Protein AF-A0A958V379-F1 (afdb_monomer_lite)

Foldseek 3Di:
DDVVLVVVLVVLLVVLVVVLCCCVVPVVPCPPVNVVSVVVNVVSVVVVVVVVVVD

Radius of gyration: 13.31 Å; chains: 1; bounding box: 27×17×36 Å

Structure (mmCIF, N/CA/C/O backbone):
data_AF-A0A958V379-F1
#
_entry.id   AF-A0A958V379-F1
#
loop_
_atom_site.group_PDB
_atom_site.id
_atom_site.type_symbol
_atom_site.label_atom_id
_atom_site.label_alt_id
_atom_site.label_comp_id
_atom_site.label_asym_id
_atom_site.label_entity_id
_atom_site.label_seq_id
_atom_site.pdbx_PDB_ins_code
_atom_site.Cartn_x
_atom_site.Cartn_y
_atom_site.Cartn_z
_atom_site.occupancy
_atom_site.B_iso_or_equiv
_atom_site.auth_seq_id
_atom_site.auth_comp_id
_atom_site.auth_asym_id
_atom_site.auth_atom_id
_atom_site.pdbx_PDB_model_num
ATOM 1 N N . MET A 1 1 ? -11.822 2.798 15.716 1.00 64.88 1 MET A N 1
ATOM 2 C CA . MET A 1 1 ? -10.429 3.038 15.277 1.00 64.88 1 MET A CA 1
ATOM 3 C C . MET A 1 1 ? -9.804 4.243 15.959 1.00 64.88 1 MET A C 1
ATOM 5 O O . MET A 1 1 ? -10.515 5.201 16.253 1.00 64.88 1 MET A O 1
ATOM 9 N N . ASN A 1 2 ? -8.493 4.164 16.199 1.00 76.06 2 ASN A N 1
ATOM 10 C CA . ASN A 1 2 ? -7.669 5.278 16.664 1.00 76.06 2 ASN A CA 1
ATOM 11 C C . ASN A 1 2 ? -7.157 6.059 15.450 1.00 76.06 2 ASN A C 1
ATOM 13 O O . ASN A 1 2 ? -6.922 5.467 14.393 1.00 76.06 2 ASN A O 1
ATOM 17 N N . ASN A 1 3 ? -6.919 7.362 15.609 1.00 83.31 3 ASN A N 1
ATOM 18 C CA . ASN A 1 3 ? -6.376 8.205 14.537 1.00 83.31 3 ASN A CA 1
ATOM 19 C C . ASN A 1 3 ? -5.051 7.654 13.982 1.00 83.31 3 ASN A C 1
ATOM 21 O O . ASN A 1 3 ? -4.772 7.812 12.798 1.00 83.31 3 ASN A O 1
ATOM 25 N N . ASN A 1 4 ? -4.271 6.937 14.799 1.00 87.38 4 ASN A N 1
ATOM 26 C CA . ASN A 1 4 ? -3.063 6.248 14.347 1.00 87.38 4 ASN A CA 1
ATOM 27 C C . ASN A 1 4 ? -3.333 5.167 13.293 1.00 87.38 4 ASN A C 1
ATOM 29 O O . ASN A 1 4 ? -2.590 5.097 12.324 1.00 87.38 4 ASN A O 1
ATOM 33 N N . THR A 1 5 ? -4.388 4.356 13.425 1.00 85.75 5 THR A N 1
ATOM 34 C CA . THR A 1 5 ? -4.703 3.309 12.435 1.00 85.75 5 THR A CA 1
ATOM 35 C C . THR A 1 5 ? -5.053 3.927 11.083 1.00 85.75 5 THR A C 1
ATOM 37 O O . THR A 1 5 ? -4.542 3.485 10.063 1.00 85.75 5 THR A O 1
ATOM 40 N N . LEU A 1 6 ? -5.855 4.999 11.083 1.00 88.69 6 LEU A N 1
ATOM 41 C CA . LEU A 1 6 ? -6.188 5.761 9.873 1.00 88.69 6 LEU A CA 1
ATOM 42 C C . LEU A 1 6 ? -4.941 6.364 9.217 1.00 88.69 6 LEU A C 1
ATOM 44 O O . LEU A 1 6 ? -4.766 6.240 8.009 1.00 88.69 6 LEU A O 1
ATOM 48 N N . LYS A 1 7 ? -4.051 6.972 10.012 1.00 91.38 7 LYS A N 1
ATOM 49 C CA . LYS A 1 7 ? -2.791 7.544 9.517 1.00 91.38 7 LYS A CA 1
ATOM 50 C C . LYS A 1 7 ? -1.867 6.481 8.918 1.00 91.38 7 LYS A C 1
ATOM 52 O O . LYS A 1 7 ? -1.328 6.699 7.841 1.00 91.38 7 LYS A O 1
ATOM 57 N N . ILE A 1 8 ? -1.713 5.335 9.583 1.00 91.88 8 ILE A N 1
ATOM 58 C CA . ILE A 1 8 ? -0.879 4.226 9.095 1.00 91.88 8 ILE A CA 1
ATOM 59 C C . ILE A 1 8 ? -1.433 3.690 7.770 1.00 91.88 8 ILE A C 1
ATOM 6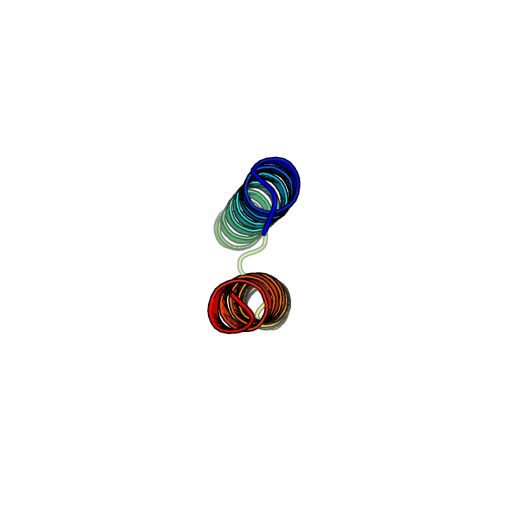1 O O . ILE A 1 8 ? -0.687 3.571 6.802 1.00 91.88 8 ILE A O 1
ATOM 65 N N . SER A 1 9 ? -2.742 3.438 7.688 1.00 91.00 9 SER A N 1
ATOM 66 C CA . SER A 1 9 ? -3.378 2.988 6.447 1.00 91.00 9 SER A CA 1
ATOM 67 C C . SER A 1 9 ? -3.244 4.013 5.318 1.00 91.00 9 SER A C 1
ATOM 69 O O . SER A 1 9 ? -2.978 3.627 4.184 1.00 91.00 9 SER A O 1
ATOM 71 N N . ALA A 1 10 ? -3.362 5.311 5.616 1.00 91.50 10 ALA A N 1
ATOM 72 C CA . ALA A 1 10 ? -3.165 6.371 4.631 1.00 91.50 10 ALA A CA 1
ATOM 73 C C . ALA A 1 10 ? -1.728 6.393 4.084 1.00 91.50 10 ALA A C 1
ATOM 75 O O . ALA A 1 10 ? -1.545 6.453 2.872 1.00 91.50 10 ALA A O 1
ATOM 76 N N . ILE A 1 11 ? -0.713 6.275 4.949 1.00 95.19 11 ILE A N 1
ATOM 77 C CA . ILE A 1 11 ? 0.696 6.204 4.526 1.00 95.19 11 ILE A CA 1
ATOM 78 C C . ILE A 1 11 ? 0.927 4.991 3.615 1.00 95.19 11 ILE A C 1
ATOM 80 O O . ILE A 1 11 ? 1.543 5.125 2.560 1.00 95.19 11 ILE A O 1
ATOM 84 N N . ILE A 1 12 ? 0.394 3.821 3.981 1.00 93.44 12 ILE A N 1
ATOM 85 C CA . ILE A 1 12 ? 0.519 2.600 3.172 1.00 93.44 12 ILE A CA 1
ATOM 86 C C . ILE A 1 12 ? -0.129 2.788 1.791 1.00 93.44 12 ILE A C 1
ATOM 88 O O . ILE A 1 12 ? 0.478 2.442 0.780 1.00 93.44 12 ILE A O 1
ATOM 92 N N . LEU A 1 13 ? -1.327 3.376 1.724 1.00 93.44 13 LEU A N 1
ATOM 93 C CA . LEU A 1 13 ? -2.022 3.629 0.457 1.00 93.44 13 LEU A CA 1
ATOM 94 C C . LEU A 1 13 ? -1.269 4.621 -0.439 1.00 93.44 13 LEU A C 1
ATOM 96 O O . LEU A 1 13 ? -1.202 4.414 -1.649 1.00 93.44 13 LEU A O 1
ATOM 100 N N . VAL A 1 14 ? -0.658 5.656 0.143 1.00 94.62 14 VAL A N 1
ATOM 101 C CA . VAL A 1 14 ? 0.181 6.609 -0.599 1.00 94.62 14 VAL A CA 1
ATOM 102 C C . VAL A 1 14 ? 1.396 5.905 -1.206 1.00 94.62 14 VAL A C 1
ATOM 104 O O . VAL A 1 14 ? 1.674 6.081 -2.391 1.00 94.62 14 VAL A O 1
ATOM 107 N N . LEU A 1 15 ? 2.087 5.060 -0.435 1.00 94.69 15 LEU A N 1
ATOM 108 C CA . LEU A 1 15 ? 3.244 4.305 -0.929 1.00 94.69 15 LEU A CA 1
ATOM 109 C C . LEU A 1 15 ? 2.862 3.322 -2.045 1.00 94.69 15 LEU A C 1
ATOM 111 O O . LEU A 1 15 ? 3.580 3.217 -3.042 1.00 94.69 15 LEU A O 1
ATOM 115 N N . LEU A 1 16 ? 1.720 2.640 -1.922 1.00 91.81 16 LEU A N 1
ATOM 116 C CA . LEU A 1 16 ? 1.208 1.750 -2.970 1.00 91.81 16 LEU A CA 1
ATOM 117 C C . LEU A 1 16 ? 0.852 2.525 -4.245 1.00 91.81 16 LEU A C 1
ATOM 119 O O . LEU A 1 16 ? 1.186 2.077 -5.340 1.00 91.81 16 LEU A O 1
ATOM 123 N N . GLY A 1 17 ? 0.247 3.709 -4.114 1.00 88.19 17 GLY A N 1
ATOM 124 C CA . GLY A 1 17 ? -0.058 4.590 -5.243 1.00 88.19 17 GLY A CA 1
ATOM 125 C C . GLY A 1 17 ? 1.195 5.044 -5.995 1.00 88.19 17 GLY A C 1
ATOM 126 O O . GLY A 1 17 ? 1.264 4.899 -7.214 1.00 88.19 17 GLY A O 1
ATOM 127 N N . ILE A 1 18 ? 2.222 5.510 -5.274 1.00 92.00 18 ILE A N 1
ATOM 128 C CA . ILE A 1 18 ? 3.519 5.887 -5.865 1.00 92.00 18 ILE A CA 1
ATOM 129 C C . ILE A 1 18 ? 4.152 4.688 -6.581 1.00 92.00 18 ILE A C 1
ATOM 131 O O . ILE A 1 18 ? 4.617 4.818 -7.712 1.00 92.00 18 ILE A O 1
ATOM 135 N N . SER A 1 19 ? 4.120 3.509 -5.954 1.00 87.38 19 SER A N 1
ATOM 136 C CA . SER A 1 19 ? 4.666 2.276 -6.534 1.00 87.38 19 SER A CA 1
ATOM 137 C C . SER A 1 19 ? 3.958 1.891 -7.837 1.00 87.38 19 SER A C 1
ATOM 139 O O . SER A 1 19 ? 4.604 1.492 -8.803 1.00 87.38 19 SER A O 1
ATOM 141 N N . MET A 1 20 ? 2.634 2.057 -7.898 1.00 85.44 20 MET A N 1
ATOM 142 C CA . MET A 1 20 ? 1.848 1.756 -9.094 1.00 85.44 20 MET A CA 1
ATOM 143 C C . MET A 1 20 ? 2.136 2.736 -10.240 1.00 85.44 20 MET A C 1
ATOM 145 O O . MET A 1 20 ? 2.271 2.310 -11.385 1.00 85.44 20 MET A O 1
ATOM 149 N N . ILE A 1 21 ? 2.287 4.029 -9.930 1.00 85.69 21 ILE A N 1
ATOM 150 C CA . ILE A 1 21 ? 2.680 5.059 -10.906 1.00 85.69 21 ILE A CA 1
ATOM 151 C C . ILE A 1 21 ? 4.085 4.772 -11.444 1.00 85.69 21 ILE A C 1
ATOM 153 O O . ILE A 1 21 ? 4.307 4.846 -12.649 1.00 85.69 21 ILE A O 1
ATOM 157 N N . TYR A 1 22 ? 5.023 4.400 -10.571 1.00 84.44 22 TYR A N 1
ATOM 158 C CA . TYR A 1 22 ? 6.389 4.061 -10.964 1.00 84.44 22 TYR A CA 1
ATOM 159 C C . TYR A 1 22 ? 6.433 2.859 -11.916 1.00 84.44 22 TYR A C 1
ATOM 161 O O . TYR A 1 22 ? 7.087 2.912 -12.957 1.00 84.44 22 TYR A O 1
ATOM 169 N N . ILE A 1 23 ? 5.682 1.800 -11.613 1.00 83.75 23 ILE A N 1
ATOM 170 C CA . ILE A 1 23 ? 5.613 0.611 -12.472 1.00 83.75 23 ILE A CA 1
ATOM 171 C C . ILE A 1 23 ? 4.925 0.933 -13.798 1.00 83.75 23 ILE A C 1
ATOM 17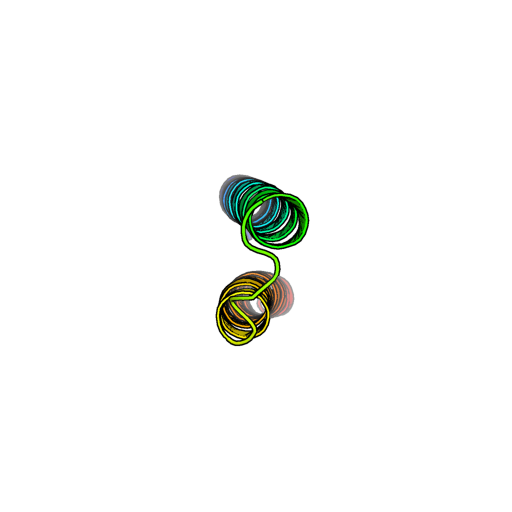3 O O . ILE A 1 23 ? 5.445 0.570 -14.848 1.00 83.75 23 ILE A O 1
ATOM 177 N N . GLY A 1 24 ? 3.810 1.668 -13.779 1.00 77.62 24 GLY A N 1
ATOM 178 C CA . GLY A 1 24 ? 3.124 2.084 -15.004 1.00 77.62 24 GLY A CA 1
ATOM 179 C C . GLY A 1 24 ? 3.959 3.018 -15.890 1.00 77.62 24 GLY A C 1
ATOM 180 O O . GLY A 1 24 ? 3.875 2.928 -17.111 1.00 77.62 24 GLY A O 1
ATOM 181 N N . GLY A 1 25 ? 4.775 3.892 -15.291 1.00 77.38 25 GLY A N 1
ATOM 182 C CA . GLY A 1 25 ? 5.591 4.878 -16.005 1.00 77.38 25 GLY A CA 1
ATOM 183 C C . GLY A 1 25 ? 6.935 4.357 -16.522 1.00 77.38 25 GLY A C 1
ATOM 184 O O . GLY A 1 25 ? 7.390 4.813 -17.567 1.00 77.38 25 GLY A O 1
ATOM 185 N N . PHE A 1 26 ? 7.569 3.408 -15.822 1.00 73.31 26 PHE A N 1
ATOM 186 C CA . PHE A 1 26 ? 8.922 2.928 -16.152 1.00 73.31 26 PHE A CA 1
ATOM 187 C C . PHE A 1 26 ? 8.987 1.445 -16.552 1.00 73.31 26 PHE A C 1
ATOM 189 O O . PHE A 1 26 ? 9.900 1.053 -17.275 1.00 73.31 26 PHE A O 1
ATOM 196 N N . TYR A 1 27 ? 8.022 0.619 -16.138 1.00 69.88 27 TYR A N 1
ATOM 197 C CA . TYR A 1 27 ? 7.995 -0.831 -16.373 1.00 69.88 27 TYR A CA 1
ATOM 198 C C . TYR A 1 27 ? 6.759 -1.232 -17.195 1.00 69.88 27 TYR A C 1
ATOM 200 O O . TYR A 1 27 ? 5.943 -2.052 -16.777 1.00 69.88 27 TYR A O 1
ATOM 208 N N . GLY A 1 28 ? 6.623 -0.660 -18.396 1.00 65.25 28 GLY A N 1
ATOM 209 C CA . GLY A 1 28 ? 5.428 -0.790 -19.247 1.00 65.25 28 GLY A CA 1
ATOM 210 C C . GLY A 1 28 ? 5.019 -2.215 -19.665 1.00 65.25 28 GLY A C 1
ATOM 211 O O . GLY A 1 28 ? 3.913 -2.394 -20.164 1.00 65.25 28 GLY A O 1
ATOM 212 N N . SER A 1 29 ? 5.857 -3.240 -19.461 1.00 67.06 29 SER A N 1
ATOM 213 C CA . SER A 1 29 ? 5.555 -4.640 -19.817 1.00 67.06 29 SER A CA 1
ATOM 214 C C . SER A 1 29 ? 5.180 -5.539 -18.634 1.00 67.06 29 SER A C 1
ATOM 216 O O . SER A 1 29 ? 4.830 -6.703 -18.831 1.00 67.06 29 SER A O 1
ATOM 218 N N . GLN A 1 30 ? 5.234 -5.043 -17.395 1.00 65.88 30 GLN A N 1
ATOM 219 C CA . GLN A 1 30 ? 4.956 -5.854 -16.209 1.00 65.88 30 GLN A CA 1
ATOM 220 C C . GLN A 1 30 ? 3.452 -5.912 -15.902 1.00 65.88 30 GLN A C 1
ATOM 222 O O . GLN A 1 30 ? 2.979 -5.366 -14.910 1.00 65.88 30 GLN A O 1
ATOM 227 N N . VAL A 1 31 ? 2.694 -6.614 -16.750 1.00 66.62 31 VAL A N 1
ATOM 228 C CA . VAL A 1 31 ? 1.214 -6.653 -16.727 1.00 66.62 31 VAL A CA 1
ATOM 229 C C . VAL A 1 31 ? 0.627 -7.192 -15.404 1.00 66.62 31 VAL A C 1
ATOM 231 O O . V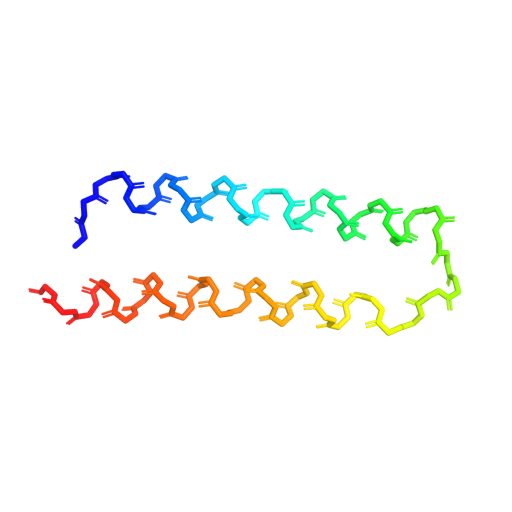AL A 1 31 ? -0.507 -6.879 -15.054 1.00 66.62 31 VAL A O 1
ATOM 234 N N . ILE A 1 32 ? 1.400 -7.968 -14.632 1.00 74.25 32 ILE A N 1
ATOM 235 C CA . ILE A 1 32 ? 0.947 -8.640 -13.396 1.00 74.25 32 ILE A CA 1
ATOM 236 C C . ILE A 1 32 ? 1.140 -7.791 -12.124 1.00 74.25 32 ILE A C 1
ATOM 238 O O . ILE A 1 32 ? 0.391 -7.957 -11.160 1.00 74.25 32 ILE A O 1
ATOM 242 N N . LEU A 1 33 ? 2.098 -6.858 -12.089 1.00 76.50 33 LEU A N 1
ATOM 243 C CA . LEU A 1 33 ? 2.368 -6.075 -10.874 1.00 76.50 33 LEU A CA 1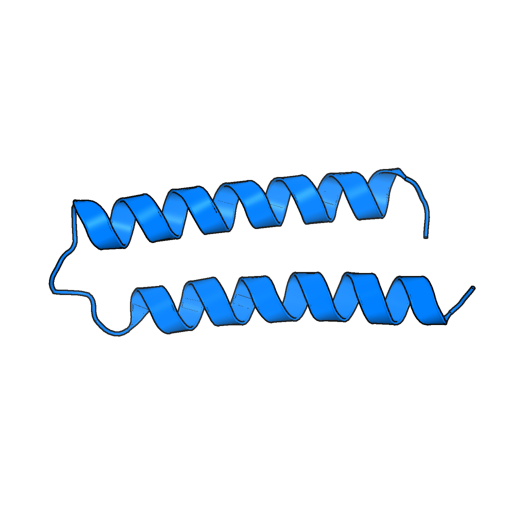
ATOM 244 C C . LEU A 1 33 ? 1.265 -5.059 -10.505 1.00 76.50 33 LEU A C 1
ATOM 246 O O . LEU A 1 33 ? 0.952 -4.954 -9.315 1.00 76.50 33 LEU A O 1
ATOM 250 N N . PRO A 1 34 ? 0.624 -4.348 -11.455 1.00 79.38 34 PRO A N 1
ATOM 251 C CA . PRO A 1 34 ? -0.469 -3.433 -11.131 1.00 79.38 34 PRO A CA 1
ATOM 252 C C . PRO A 1 34 ? -1.673 -4.128 -10.454 1.00 79.38 34 PRO A C 1
ATOM 254 O O . PRO A 1 34 ? -2.153 -3.604 -9.442 1.00 79.38 34 PRO A O 1
ATOM 257 N N . PRO A 1 35 ? -2.134 -5.318 -10.904 1.00 81.88 35 PRO A N 1
ATOM 258 C CA . PRO A 1 35 ? -3.138 -6.108 -10.179 1.00 81.88 35 PRO A CA 1
ATOM 259 C C . PRO A 1 35 ? -2.748 -6.487 -8.742 1.00 81.88 35 PRO A C 1
ATOM 261 O O . PRO A 1 35 ? -3.583 -6.441 -7.842 1.00 81.88 35 PRO A O 1
ATOM 264 N N . ILE A 1 36 ? -1.482 -6.831 -8.490 1.00 85.00 36 ILE A N 1
ATOM 265 C CA . ILE A 1 36 ? -1.020 -7.212 -7.144 1.00 85.00 36 ILE A CA 1
ATOM 266 C C . ILE A 1 36 ? -1.041 -6.002 -6.199 1.00 85.00 36 ILE A C 1
ATOM 268 O O . ILE A 1 36 ? -1.570 -6.084 -5.090 1.00 85.00 36 ILE A O 1
ATOM 272 N N . ILE A 1 37 ? -0.505 -4.861 -6.642 1.00 85.75 37 ILE A N 1
ATOM 273 C CA . ILE A 1 37 ? -0.405 -3.639 -5.825 1.00 85.75 37 ILE A CA 1
ATOM 274 C C . ILE A 1 37 ? -1.791 -3.090 -5.486 1.00 85.75 37 ILE A C 1
ATOM 276 O O . ILE A 1 37 ? -2.051 -2.717 -4.340 1.00 85.75 37 ILE A O 1
ATOM 280 N N . THR A 1 38 ? -2.703 -3.097 -6.458 1.00 86.62 38 THR A N 1
ATOM 281 C CA . THR A 1 38 ? -4.101 -2.702 -6.230 1.00 86.62 38 THR A CA 1
ATOM 282 C C . THR A 1 38 ? -4.820 -3.664 -5.294 1.00 86.62 38 THR A C 1
ATOM 284 O O . THR A 1 38 ? -5.505 -3.205 -4.383 1.00 86.62 38 THR A O 1
ATOM 287 N N . GLY A 1 39 ? -4.611 -4.977 -5.438 1.00 89.12 39 GLY A N 1
ATOM 288 C CA . GLY A 1 39 ? -5.132 -5.990 -4.516 1.00 89.12 39 GLY A CA 1
ATOM 289 C C . GLY A 1 39 ? -4.728 -5.735 -3.061 1.00 89.12 39 GLY A C 1
ATOM 290 O O . GLY A 1 39 ? -5.581 -5.725 -2.174 1.00 89.12 39 GLY A O 1
ATOM 291 N N . ILE A 1 40 ? -3.449 -5.436 -2.811 1.00 90.75 40 ILE A N 1
ATOM 292 C CA . ILE A 1 40 ? -2.952 -5.069 -1.473 1.00 90.75 40 ILE A CA 1
ATOM 293 C C . ILE A 1 40 ? -3.633 -3.786 -0.973 1.00 90.75 40 ILE A C 1
ATOM 295 O O . ILE A 1 40 ? -4.070 -3.730 0.179 1.00 90.75 40 ILE A O 1
ATOM 299 N N . GLY A 1 41 ? -3.794 -2.780 -1.837 1.00 90.50 41 GLY A N 1
ATOM 300 C CA . GLY A 1 41 ? -4.526 -1.552 -1.512 1.00 90.50 41 GLY A CA 1
ATOM 301 C C . GLY A 1 41 ? -5.970 -1.820 -1.073 1.00 90.50 41 GLY A C 1
ATOM 302 O O . GLY A 1 41 ? -6.423 -1.273 -0.065 1.00 90.50 41 GLY A O 1
ATOM 303 N N . PHE A 1 42 ? -6.673 -2.725 -1.757 1.00 92.50 42 PHE A N 1
ATOM 304 C CA . PHE A 1 42 ? -8.033 -3.116 -1.385 1.00 92.50 42 PHE A CA 1
ATOM 305 C C . PHE A 1 42 ? -8.104 -3.815 -0.025 1.00 92.50 42 PHE A C 1
ATOM 307 O O . PHE A 1 42 ? -9.026 -3.532 0.739 1.00 92.50 42 PHE A O 1
ATOM 314 N N . PHE A 1 43 ? -7.129 -4.656 0.336 1.00 93.31 43 PHE A N 1
ATOM 315 C CA . PHE A 1 43 ? -7.083 -5.260 1.674 1.00 93.31 43 PHE A CA 1
ATOM 316 C C . PHE A 1 43 ? -6.874 -4.221 2.779 1.00 93.31 43 PHE A C 1
ATOM 318 O O . P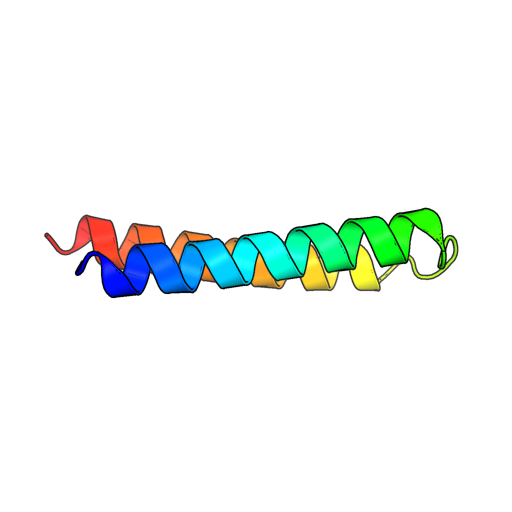HE A 1 43 ? -7.522 -4.300 3.825 1.00 93.31 43 PHE A O 1
ATOM 325 N N . VAL A 1 44 ? -6.027 -3.214 2.544 1.00 91.06 44 VAL A N 1
ATOM 326 C CA . VAL A 1 44 ? -5.819 -2.106 3.491 1.00 91.06 44 VAL A CA 1
ATOM 327 C C . VAL A 1 44 ? -7.114 -1.314 3.686 1.00 91.06 44 VAL A C 1
ATOM 329 O O . VAL A 1 44 ? -7.481 -0.999 4.819 1.00 91.06 44 VAL A O 1
ATOM 332 N N . ILE A 1 45 ? -7.850 -1.046 2.606 1.00 90.94 45 ILE A N 1
ATOM 333 C CA . ILE A 1 45 ? -9.154 -0.374 2.665 1.00 90.94 45 ILE A CA 1
ATOM 334 C C . ILE A 1 45 ? -10.179 -1.244 3.407 1.00 90.94 45 ILE A C 1
ATOM 336 O O . ILE A 1 45 ? -10.840 -0.763 4.325 1.00 90.94 45 ILE A O 1
ATOM 340 N N . ALA A 1 46 ? -10.284 -2.532 3.075 1.00 91.19 46 ALA A N 1
ATOM 341 C CA . ALA A 1 46 ? -11.200 -3.460 3.735 1.00 91.19 46 ALA A CA 1
ATOM 342 C C . ALA A 1 46 ? -10.934 -3.555 5.246 1.00 91.19 46 ALA A C 1
ATOM 344 O O . ALA A 1 46 ? -11.873 -3.543 6.042 1.00 91.19 46 ALA A O 1
ATOM 345 N N . TRP A 1 47 ? -9.662 -3.574 5.653 1.00 89.38 47 TRP A N 1
ATOM 346 C CA . TRP A 1 47 ? -9.257 -3.537 7.057 1.00 89.38 47 TRP A CA 1
ATOM 347 C C . TRP A 1 47 ? -9.732 -2.262 7.763 1.00 89.38 47 TRP A C 1
ATOM 349 O O . TRP A 1 47 ? -10.299 -2.328 8.856 1.00 89.38 47 TRP A O 1
ATOM 359 N N . VAL A 1 48 ? -9.544 -1.101 7.126 1.00 89.50 48 VAL A N 1
ATOM 360 C CA . VAL A 1 48 ? -10.023 0.193 7.634 1.00 89.50 48 VAL A CA 1
ATOM 361 C C . VAL A 1 48 ? -11.543 0.182 7.796 1.00 89.50 48 VAL A C 1
ATOM 363 O O . VAL A 1 48 ? -12.037 0.539 8.862 1.00 89.50 48 VAL A O 1
ATOM 366 N N . PHE A 1 49 ? -12.292 -0.276 6.792 1.00 88.12 49 PHE A N 1
ATOM 367 C CA . PHE A 1 49 ? -13.757 -0.328 6.854 1.00 88.12 49 PHE A CA 1
ATOM 368 C C . PHE A 1 49 ? -14.273 -1.313 7.907 1.00 88.12 49 PHE A C 1
ATOM 370 O O . PHE A 1 49 ? -15.196 -0.986 8.655 1.00 88.12 49 PHE A O 1
ATOM 377 N N . LEU A 1 50 ? -13.661 -2.494 8.026 1.00 86.88 50 LEU A N 1
ATOM 378 C CA . LEU A 1 50 ? -14.020 -3.472 9.053 1.00 86.88 50 LEU A CA 1
ATOM 379 C C . LEU A 1 50 ? -13.747 -2.924 10.463 1.00 86.88 50 LEU A C 1
ATOM 381 O O . LEU A 1 50 ? -14.566 -3.093 11.366 1.00 86.88 50 LEU A O 1
ATOM 385 N N . GLY A 1 51 ? -12.621 -2.230 10.646 1.00 80.50 51 GLY A N 1
ATOM 386 C CA . GLY A 1 51 ? -12.268 -1.562 11.900 1.00 80.50 51 GLY A CA 1
ATOM 387 C C . GLY A 1 51 ? -13.110 -0.316 12.208 1.00 80.50 51 GLY A C 1
ATOM 388 O O . GLY A 1 51 ? -13.221 0.069 13.376 1.00 80.50 51 GLY A O 1
ATOM 389 N N . PHE A 1 52 ? -13.711 0.305 11.190 1.00 75.56 52 PHE A N 1
ATOM 390 C CA . PHE A 1 52 ? -14.659 1.410 11.336 1.00 75.56 52 PHE A CA 1
ATOM 391 C C . PHE A 1 52 ? -16.053 0.909 11.734 1.00 75.56 52 PHE A C 1
ATOM 393 O O . PHE A 1 52 ? -16.654 1.470 12.640 1.00 75.56 52 PHE A O 1
ATOM 400 N N . ARG A 1 53 ? -16.527 -0.193 11.133 1.00 63.25 53 ARG A N 1
ATOM 401 C CA . ARG A 1 53 ? -17.840 -0.810 11.410 1.00 63.25 53 ARG A CA 1
ATOM 402 C C . ARG A 1 53 ? -17.979 -1.391 12.826 1.00 63.25 53 ARG A C 1
ATOM 404 O O . ARG A 1 53 ? -19.091 -1.636 13.273 1.00 63.25 53 ARG A O 1
ATOM 411 N N . ARG A 1 54 ? -16.868 -1.659 13.520 1.00 59.75 54 ARG A N 1
ATOM 412 C CA . ARG A 1 54 ? -16.854 -2.181 14.903 1.00 59.75 54 ARG A CA 1
ATOM 413 C C . ARG A 1 54 ? -16.910 -1.091 15.994 1.00 59.75 54 ARG A C 1
ATOM 415 O O . ARG A 1 54 ? -16.617 -1.395 17.148 1.00 59.75 54 ARG A O 1
ATOM 422 N N . LYS A 1 55 ? -17.224 0.158 15.646 1.00 52.91 55 LYS A N 1
ATOM 423 C CA . LYS A 1 55 ? -17.575 1.237 16.584 1.00 52.91 55 LYS A CA 1
ATOM 424 C C . LYS A 1 55 ? -19.050 1.569 16.425 1.00 52.91 55 LYS A C 1
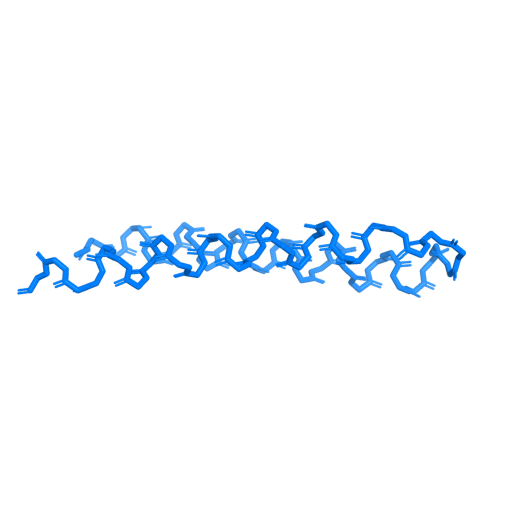ATOM 426 O O . LYS A 1 55 ? -19.642 1.939 17.456 1.00 52.91 55 LYS A O 1
#

Sequence (55 aa):
MNNNTLKISAIILVLLGISMIYIGGFYGSQVILPPIITGIGFFVIAWVFLGFRRK

Secondary structure (DSSP, 8-state):
--HHHHHHHHHHHHHHHHHHHHHHHH-TT-TTHHHHHHHHHHHHHHHHHHHHHT-

pLDDT: mean 83.08, std 10.24, range [52.91, 95.19]